Protein AF-A0A536K5Z3-F1 (afdb_monomer)

Solvent-accessible surface area (backbone atoms only — not comparable to full-atom values): 5217 Å² total; per-residue (Å²): 115,68,68,62,52,53,54,52,52,52,56,51,51,52,53,51,54,52,50,51,50,54,54,62,49,47,54,40,50,52,52,37,55,50,42,52,49,47,62,69,69,62,79,56,53,75,69,54,44,52,54,40,51,52,52,34,51,53,29,52,51,50,46,51,49,56,53,46,67,70,70,52,78,82,74,74,86,73,73,79,79,73,81,79,80,78,86,126

Structure (mmCIF, N/CA/C/O backbone):
data_AF-A0A536K5Z3-F1
#
_entry.id   AF-A0A536K5Z3-F1
#
loop_
_atom_site.group_PDB
_atom_site.id
_atom_site.type_symbol
_atom_site.label_atom_id
_atom_site.label_alt_id
_atom_site.label_comp_id
_atom_site.label_asym_id
_atom_site.label_entity_id
_atom_site.label_seq_id
_atom_site.pdbx_PDB_ins_code
_atom_site.Cartn_x
_atom_site.Cartn_y
_atom_site.Cartn_z
_atom_site.occupancy
_atom_site.B_iso_or_equiv
_atom_site.auth_seq_id
_atom_site.auth_comp_id
_atom_site.auth_asym_id
_atom_site.auth_atom_id
_atom_site.pdbx_PDB_model_num
ATOM 1 N N . MET A 1 1 ? 20.923 -4.291 -39.660 1.00 59.25 1 MET A N 1
ATOM 2 C CA . MET A 1 1 ? 21.154 -5.149 -38.472 1.00 59.25 1 MET A CA 1
ATOM 3 C C . MET A 1 1 ? 21.215 -4.306 -37.193 1.00 59.25 1 MET A C 1
ATOM 5 O O . MET A 1 1 ? 20.654 -4.724 -36.193 1.00 59.25 1 MET A O 1
ATOM 9 N N . GLU A 1 2 ? 21.785 -3.096 -37.249 1.00 52.41 2 GLU A N 1
ATOM 10 C CA . GLU A 1 2 ? 21.868 -2.135 -36.128 1.00 52.41 2 GLU A CA 1
ATOM 11 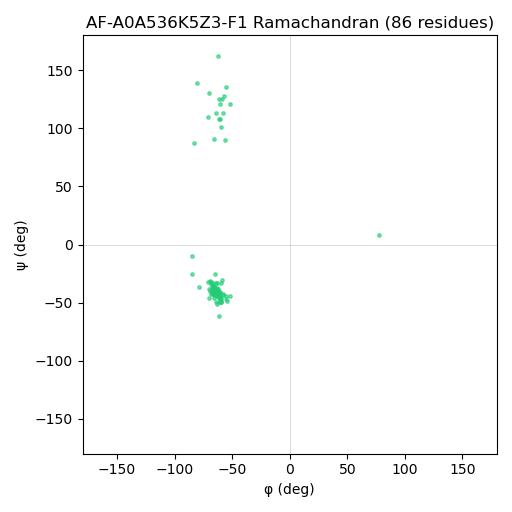C C . GLU A 1 2 ? 20.511 -1.601 -35.625 1.00 52.41 2 GLU A C 1
ATOM 13 O O . GLU A 1 2 ? 20.276 -1.517 -34.425 1.00 52.41 2 GLU A O 1
ATOM 18 N N . GLU A 1 3 ? 19.575 -1.328 -36.535 1.00 44.41 3 GLU A N 1
ATOM 19 C CA . GLU A 1 3 ? 18.245 -0.787 -36.207 1.00 44.41 3 GLU A CA 1
ATOM 20 C C . GLU A 1 3 ? 17.370 -1.797 -35.436 1.00 44.41 3 GLU A C 1
ATOM 22 O O . GLU A 1 3 ? 16.716 -1.458 -34.453 1.00 44.41 3 GLU A O 1
ATOM 27 N N . ALA A 1 4 ? 17.443 -3.083 -35.799 1.00 54.62 4 ALA A N 1
ATOM 28 C CA . ALA A 1 4 ? 16.764 -4.162 -35.079 1.00 54.62 4 ALA A CA 1
ATOM 29 C C . ALA A 1 4 ? 17.362 -4.397 -33.679 1.00 54.62 4 ALA A C 1
ATOM 31 O O . ALA A 1 4 ? 16.630 -4.710 -32.743 1.00 54.62 4 ALA A O 1
ATOM 32 N N . ALA A 1 5 ? 18.677 -4.214 -33.511 1.00 56.25 5 ALA A N 1
ATOM 33 C CA . ALA A 1 5 ? 19.335 -4.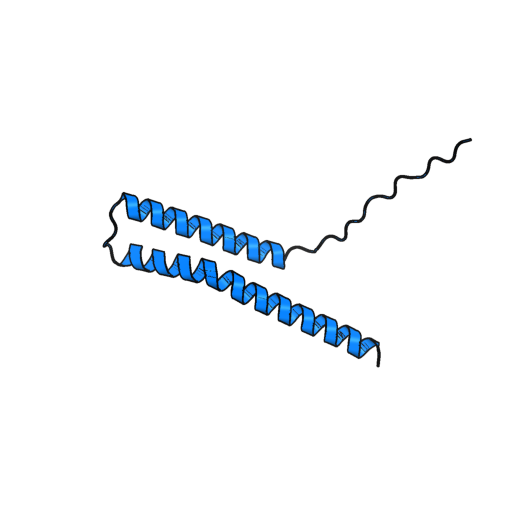339 -32.212 1.00 56.25 5 ALA A CA 1
ATOM 34 C C . ALA A 1 5 ? 18.938 -3.200 -31.255 1.00 56.25 5 ALA A C 1
ATOM 36 O O . ALA A 1 5 ? 18.686 -3.471 -30.080 1.00 56.25 5 ALA A O 1
ATOM 37 N N . MET A 1 6 ? 18.817 -1.963 -31.757 1.00 49.56 6 MET A N 1
ATOM 38 C CA . MET A 1 6 ? 18.374 -0.788 -30.987 1.00 49.56 6 MET A CA 1
ATOM 39 C C . MET A 1 6 ? 16.909 -0.905 -30.531 1.00 49.56 6 MET A C 1
ATOM 41 O O . MET A 1 6 ? 16.591 -0.639 -29.371 1.00 49.56 6 MET A O 1
ATOM 45 N N . VAL A 1 7 ? 16.013 -1.369 -31.409 1.00 60.31 7 VAL A N 1
ATOM 46 C CA . VAL A 1 7 ? 14.591 -1.566 -31.070 1.00 60.31 7 VAL A CA 1
ATOM 47 C C . VAL A 1 7 ? 14.410 -2.688 -30.039 1.00 60.31 7 VAL A C 1
ATOM 49 O O . VAL A 1 7 ? 13.645 -2.539 -29.086 1.00 60.31 7 VAL A O 1
ATOM 52 N N . VAL A 1 8 ? 15.150 -3.795 -30.169 1.00 62.69 8 VAL A N 1
ATOM 53 C CA . VAL A 1 8 ? 15.078 -4.928 -29.227 1.00 62.69 8 VAL A CA 1
ATOM 54 C C . VAL A 1 8 ? 15.669 -4.578 -27.857 1.00 62.69 8 VAL A C 1
ATOM 56 O O . VAL A 1 8 ? 15.113 -4.981 -26.834 1.00 62.69 8 VAL A O 1
ATOM 59 N N . THR A 1 9 ? 16.759 -3.807 -27.803 1.00 64.19 9 THR A N 1
ATOM 60 C CA . THR A 1 9 ? 17.325 -3.333 -26.524 1.00 64.19 9 THR A CA 1
ATOM 61 C C . THR A 1 9 ? 16.400 -2.340 -25.822 1.00 64.19 9 THR A C 1
ATOM 63 O O . THR A 1 9 ? 16.212 -2.462 -24.613 1.00 64.19 9 THR A O 1
ATOM 66 N N . SER A 1 10 ? 15.748 -1.435 -26.562 1.00 67.69 10 SER A N 1
ATOM 67 C CA . SER A 1 10 ? 14.728 -0.533 -26.006 1.00 67.69 10 SER A CA 1
ATOM 68 C C . SER A 1 10 ? 13.531 -1.295 -25.419 1.00 67.69 10 SER A C 1
ATOM 70 O O . SER A 1 10 ? 13.125 -1.029 -24.288 1.00 67.69 10 SER A O 1
ATOM 72 N N . ALA A 1 11 ? 13.004 -2.292 -26.139 1.00 70.25 11 ALA A N 1
ATOM 73 C CA . ALA A 1 11 ? 11.881 -3.103 -25.665 1.00 70.25 11 ALA A CA 1
ATOM 74 C C . ALA A 1 11 ? 12.236 -3.935 -24.420 1.00 70.25 11 ALA A C 1
ATOM 76 O O . ALA A 1 11 ? 11.422 -4.073 -23.505 1.00 70.25 11 ALA A O 1
ATOM 77 N N . ARG A 1 12 ? 13.464 -4.465 -24.357 1.00 71.00 12 ARG A N 1
ATOM 78 C CA . ARG A 1 12 ? 13.949 -5.210 -23.190 1.00 71.00 12 ARG A CA 1
ATOM 79 C C . ARG A 1 12 ? 14.116 -4.312 -21.960 1.00 71.00 12 ARG A C 1
ATOM 81 O O . ARG A 1 12 ? 13.689 -4.711 -20.882 1.00 71.00 12 ARG A O 1
ATOM 88 N N . GLY A 1 13 ? 14.652 -3.102 -22.129 1.00 77.06 13 GLY A N 1
ATOM 89 C CA . GLY A 1 13 ? 14.774 -2.128 -21.039 1.00 77.06 13 GLY A CA 1
ATOM 90 C C . GLY A 1 13 ?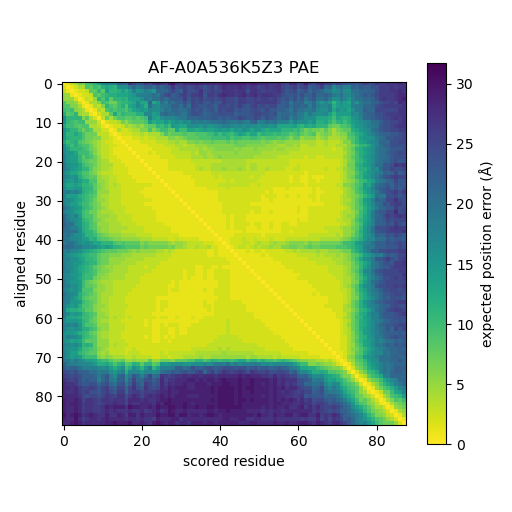 13.417 -1.730 -20.448 1.00 77.06 13 GLY A C 1
ATOM 91 O O . GLY A 1 13 ? 13.256 -1.721 -19.231 1.00 77.06 13 GLY A O 1
ATOM 92 N N . GLN A 1 14 ? 12.407 -1.514 -21.298 1.00 78.81 14 GLN A N 1
ATOM 93 C CA . GLN A 1 14 ? 11.037 -1.224 -20.849 1.00 78.81 14 GLN A CA 1
ATOM 94 C C . GLN A 1 14 ? 10.416 -2.389 -20.059 1.00 78.81 14 GLN A C 1
ATOM 96 O O . GLN A 1 14 ? 9.750 -2.176 -19.047 1.00 78.81 14 GLN A O 1
ATOM 101 N N . ALA A 1 15 ? 10.642 -3.633 -20.494 1.00 83.12 15 ALA A N 1
ATOM 102 C CA . ALA A 1 15 ? 10.144 -4.814 -19.789 1.00 83.12 15 ALA A CA 1
ATOM 103 C C . ALA A 1 15 ? 10.810 -5.008 -18.411 1.00 83.12 15 ALA A C 1
ATOM 105 O O . ALA A 1 15 ? 10.155 -5.430 -17.453 1.00 83.12 15 ALA A O 1
ATOM 106 N N . GLU A 1 16 ? 12.100 -4.686 -18.294 1.00 86.81 16 GLU A N 1
ATOM 107 C CA . GLU A 1 16 ? 12.838 -4.727 -17.028 1.00 86.81 16 GLU A CA 1
ATOM 108 C C . GLU A 1 16 ? 12.350 -3.630 -16.060 1.00 86.81 16 GLU A C 1
ATOM 110 O O . GLU A 1 16 ? 12.089 -3.925 -14.892 1.00 86.81 16 GLU A O 1
ATOM 115 N N . GLU A 1 17 ? 12.107 -2.408 -16.544 1.00 86.19 17 GLU A N 1
ATOM 116 C CA . GLU A 1 17 ? 11.564 -1.293 -15.746 1.00 86.19 17 GLU A CA 1
ATOM 117 C C . GLU A 1 17 ? 10.138 -1.587 -15.237 1.00 86.19 17 GLU A C 1
ATOM 119 O O . GLU A 1 17 ? 9.836 -1.373 -14.061 1.00 86.19 17 GLU A O 1
ATOM 124 N N . LEU A 1 18 ? 9.290 -2.203 -16.072 1.00 88.75 18 LEU A N 1
ATOM 125 C CA . LEU A 1 18 ? 7.971 -2.712 -15.665 1.00 88.75 18 LEU A CA 1
ATOM 126 C C . LEU A 1 18 ? 8.060 -3.802 -14.591 1.00 88.75 18 LEU A C 1
ATOM 128 O O . LEU A 1 18 ? 7.235 -3.852 -13.676 1.00 88.75 18 LEU A O 1
ATOM 132 N N . THR A 1 19 ? 9.045 -4.694 -14.704 1.00 92.62 19 THR A N 1
ATOM 133 C CA . THR A 1 19 ? 9.244 -5.773 -13.730 1.00 92.62 19 THR A CA 1
ATOM 134 C C . THR A 1 19 ? 9.635 -5.200 -12.372 1.00 92.62 19 THR A C 1
ATOM 136 O O . THR A 1 19 ? 9.043 -5.582 -11.359 1.00 92.62 19 THR A O 1
ATOM 139 N N . LEU A 1 20 ? 10.575 -4.250 -12.354 1.00 90.31 20 LEU A N 1
ATOM 140 C CA . LEU A 1 20 ? 11.002 -3.544 -11.144 1.00 90.31 20 LEU A CA 1
ATOM 141 C C . LEU A 1 20 ? 9.837 -2.794 -10.495 1.00 90.31 20 LEU A C 1
ATOM 143 O O . LEU A 1 20 ? 9.553 -3.032 -9.322 1.00 90.31 20 LEU A O 1
ATOM 147 N N . LEU A 1 21 ? 9.078 -2.014 -11.273 1.00 93.56 21 LEU A N 1
ATOM 148 C CA . LEU A 1 21 ? 7.875 -1.347 -10.772 1.00 93.56 21 LEU A CA 1
ATOM 149 C C . LEU A 1 21 ? 6.898 -2.354 -10.150 1.00 93.56 21 LEU A C 1
ATOM 151 O O . LEU A 1 21 ? 6.378 -2.136 -9.060 1.00 93.56 21 LEU A O 1
ATOM 155 N N . GLY A 1 22 ? 6.665 -3.493 -10.806 1.00 94.25 22 GLY A N 1
ATOM 156 C CA . GLY A 1 22 ? 5.808 -4.549 -10.271 1.00 94.25 22 GLY A CA 1
ATOM 157 C C . GLY A 1 22 ? 6.291 -5.117 -8.930 1.00 94.25 22 GLY A C 1
ATOM 158 O O . GLY A 1 22 ? 5.468 -5.506 -8.099 1.00 94.25 22 GLY A O 1
ATOM 159 N N . HIS A 1 23 ? 7.601 -5.185 -8.685 1.00 95.12 23 HIS A N 1
ATOM 160 C CA . HIS A 1 23 ? 8.143 -5.549 -7.373 1.00 95.12 23 HIS A CA 1
ATOM 161 C C . HIS A 1 23 ? 7.910 -4.448 -6.339 1.00 95.12 23 HIS A C 1
ATOM 163 O O . HIS A 1 23 ? 7.404 -4.744 -5.253 1.00 95.12 23 HIS A O 1
ATOM 169 N N . ASP A 1 24 ? 8.179 -3.198 -6.702 1.00 95.94 24 ASP A N 1
ATOM 170 C CA . ASP A 1 24 ? 8.053 -2.059 -5.797 1.00 95.94 24 ASP A CA 1
ATOM 171 C C . ASP A 1 24 ? 6.600 -1.807 -5.389 1.00 95.94 24 ASP A C 1
ATOM 173 O O . ASP A 1 24 ? 6.341 -1.537 -4.221 1.00 95.94 24 ASP A O 1
ATOM 177 N N . LEU A 1 25 ? 5.632 -2.000 -6.294 1.00 97.75 25 LEU A N 1
ATOM 178 C CA . LEU A 1 25 ? 4.200 -1.878 -5.992 1.00 97.75 25 LEU A CA 1
ATOM 179 C C . LEU A 1 25 ? 3.683 -2.996 -5.065 1.00 97.75 25 LEU A C 1
ATOM 181 O O . LEU A 1 25 ? 2.766 -2.769 -4.270 1.00 97.75 25 LEU A O 1
ATOM 185 N N . ARG A 1 26 ? 4.247 -4.213 -5.130 1.00 97.25 26 ARG A N 1
ATOM 186 C CA . ARG A 1 26 ? 3.799 -5.338 -4.279 1.00 97.25 26 ARG A CA 1
ATOM 187 C C . ARG A 1 26 ? 4.041 -5.075 -2.797 1.00 97.25 26 ARG A C 1
ATOM 189 O O . ARG A 1 26 ? 3.244 -5.527 -1.974 1.00 97.25 26 ARG A O 1
ATOM 196 N N . THR A 1 27 ? 5.104 -4.358 -2.451 1.00 97.00 27 THR A N 1
ATOM 197 C CA . THR A 1 27 ? 5.465 -4.061 -1.059 1.00 97.00 27 THR A CA 1
ATOM 198 C C . THR A 1 27 ? 4.385 -3.245 -0.331 1.00 97.00 27 THR A C 1
ATOM 200 O O . THR A 1 27 ? 3.800 -3.765 0.625 1.00 97.00 27 THR A O 1
ATOM 203 N N . PRO A 1 28 ? 4.034 -2.017 -0.763 1.00 97.50 28 PRO A N 1
ATOM 204 C CA . PRO A 1 28 ? 2.980 -1.240 -0.124 1.00 97.50 28 PRO A CA 1
ATOM 205 C C . PRO A 1 28 ? 1.612 -1.921 -0.237 1.00 97.50 28 PRO A C 1
ATOM 207 O O . PRO A 1 28 ? 0.847 -1.872 0.724 1.00 97.50 28 PRO A O 1
ATOM 210 N N . LEU A 1 29 ? 1.322 -2.643 -1.329 1.00 98.56 29 LEU A N 1
ATOM 211 C CA . LEU A 1 29 ? 0.078 -3.413 -1.456 1.00 98.56 29 LEU A CA 1
ATOM 212 C C . LEU A 1 29 ? -0.037 -4.527 -0.402 1.00 98.56 29 LEU A C 1
ATOM 214 O O . LEU A 1 29 ? -1.106 -4.725 0.175 1.00 98.56 29 LEU A O 1
ATOM 218 N N . THR A 1 30 ? 1.061 -5.233 -0.120 1.00 98.31 30 THR A N 1
ATOM 219 C CA . THR A 1 30 ? 1.104 -6.276 0.918 1.00 98.31 30 THR A CA 1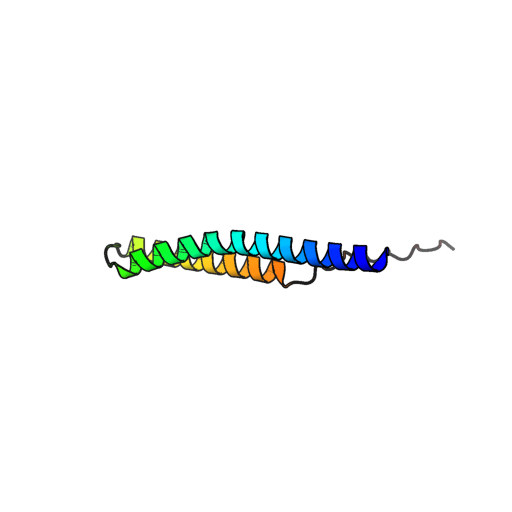
ATOM 220 C C . THR A 1 30 ? 0.804 -5.683 2.292 1.00 98.31 30 THR A C 1
ATOM 222 O O . THR A 1 30 ? 0.010 -6.248 3.045 1.00 98.31 30 THR A O 1
ATOM 225 N N . ILE A 1 31 ? 1.378 -4.513 2.594 1.00 98.25 31 ILE A N 1
ATOM 226 C CA . ILE A 1 31 ? 1.129 -3.799 3.852 1.00 98.25 31 ILE A CA 1
ATOM 227 C C . ILE A 1 31 ? -0.337 -3.360 3.947 1.00 98.25 31 ILE A C 1
ATOM 229 O O . ILE A 1 31 ? -0.989 -3.654 4.949 1.00 98.25 31 ILE A O 1
ATOM 233 N N . ILE A 1 32 ? -0.878 -2.726 2.899 1.00 98.75 32 ILE A N 1
ATOM 234 C CA . ILE A 1 32 ? -2.287 -2.301 2.848 1.00 98.75 32 ILE A CA 1
ATOM 235 C C . ILE A 1 32 ? -3.213 -3.487 3.113 1.00 98.75 32 ILE A C 1
ATOM 237 O O . ILE A 1 32 ? -4.102 -3.404 3.959 1.00 98.75 32 ILE A O 1
ATOM 241 N N . ASN A 1 33 ? -2.986 -4.609 2.428 1.00 98.50 33 ASN A N 1
ATOM 242 C CA . ASN A 1 33 ? -3.817 -5.796 2.577 1.00 98.50 33 ASN A CA 1
ATOM 243 C C . ASN A 1 33 ? -3.714 -6.415 3.983 1.00 98.50 33 ASN A C 1
ATOM 245 O O . ASN A 1 33 ? -4.711 -6.908 4.509 1.00 98.50 33 ASN A O 1
ATOM 249 N N . GLY A 1 34 ? -2.534 -6.390 4.608 1.00 98.19 34 GLY A N 1
ATOM 250 C CA . GLY A 1 34 ? -2.349 -6.853 5.986 1.00 98.19 34 GLY A CA 1
ATOM 251 C C . GLY A 1 34 ? -3.147 -6.019 6.991 1.00 98.19 34 GLY A C 1
ATOM 252 O O . GLY A 1 34 ? -3.936 -6.566 7.761 1.00 98.19 34 GLY A O 1
ATOM 253 N N . TYR A 1 35 ? -3.021 -4.691 6.936 1.00 98.19 35 TYR A N 1
ATOM 254 C CA . TYR A 1 35 ? -3.770 -3.801 7.830 1.00 98.19 35 TYR A CA 1
ATOM 255 C C . TYR A 1 35 ? -5.276 -3.814 7.553 1.00 98.19 35 TYR A C 1
ATOM 257 O O . TYR A 1 35 ? -6.065 -3.792 8.496 1.00 98.19 35 TYR A O 1
ATOM 265 N N . ALA A 1 36 ? -5.700 -3.939 6.293 1.00 98.31 36 ALA A N 1
ATOM 266 C CA . ALA A 1 36 ? -7.113 -4.097 5.954 1.00 98.31 36 ALA A CA 1
ATOM 267 C C . ALA A 1 36 ? -7.713 -5.384 6.552 1.00 98.31 36 ALA A C 1
ATOM 269 O O . ALA A 1 36 ? -8.849 -5.371 7.030 1.00 98.31 36 ALA A O 1
ATOM 270 N N . GLN A 1 37 ? -6.953 -6.485 6.581 1.00 98.31 37 GLN A N 1
ATOM 271 C CA . GLN A 1 37 ? -7.374 -7.724 7.243 1.00 98.31 37 GLN A CA 1
ATOM 272 C C . GLN A 1 37 ? -7.484 -7.562 8.765 1.00 98.31 37 GLN A C 1
ATOM 274 O O . GLN A 1 37 ? -8.473 -8.018 9.338 1.00 98.31 37 GLN A O 1
ATOM 279 N N . LEU A 1 38 ? -6.535 -6.873 9.408 1.00 97.38 38 LEU A N 1
ATOM 280 C CA . LEU A 1 38 ? -6.593 -6.578 10.848 1.00 97.38 38 LEU A CA 1
ATOM 281 C C . LEU A 1 38 ? -7.775 -5.665 11.208 1.00 97.38 38 LEU A C 1
ATOM 283 O O . LEU A 1 38 ? -8.486 -5.900 12.181 1.00 97.38 38 LEU A O 1
ATOM 287 N N . LEU A 1 39 ? -8.046 -4.644 10.391 1.00 98.00 39 LEU A N 1
ATOM 288 C CA . LEU A 1 39 ? -9.227 -3.794 10.561 1.00 98.00 39 LEU A CA 1
ATOM 289 C C . LEU A 1 39 ? -10.522 -4.609 10.445 1.00 98.00 39 LEU A C 1
ATOM 291 O O . LEU A 1 39 ? -11.450 -4.413 11.236 1.00 98.00 39 LEU A O 1
ATOM 295 N N . LYS A 1 40 ? -10.566 -5.542 9.485 1.00 97.69 40 LYS A N 1
ATOM 296 C CA . LYS A 1 40 ? -11.707 -6.434 9.252 1.00 97.69 40 LYS A CA 1
ATOM 297 C C . LYS A 1 40 ? -11.908 -7.456 10.375 1.00 97.69 40 LYS A C 1
ATOM 299 O O . LYS A 1 40 ? -13.059 -7.804 10.629 1.00 97.69 40 LYS A O 1
ATOM 304 N N . SER A 1 41 ? -10.848 -7.933 11.039 1.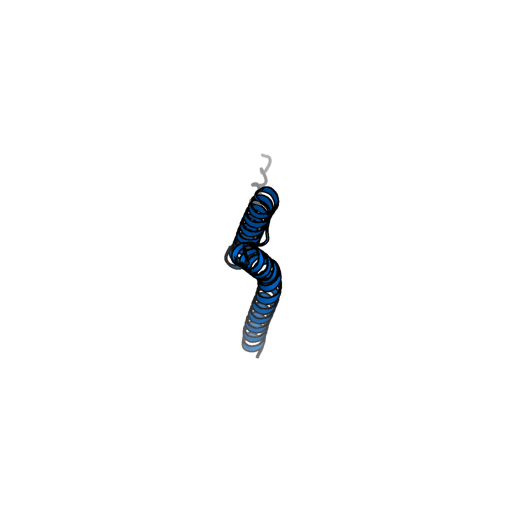00 96.94 41 SER A N 1
ATOM 305 C CA . SER A 1 41 ? -10.985 -8.893 12.151 1.00 96.94 41 SER A CA 1
ATOM 306 C C . SER A 1 41 ? -11.719 -8.288 13.347 1.00 96.94 41 SER A C 1
ATOM 308 O O . SER A 1 41 ? -12.370 -9.001 14.104 1.00 96.94 41 SER A O 1
ATOM 310 N N . GLY A 1 42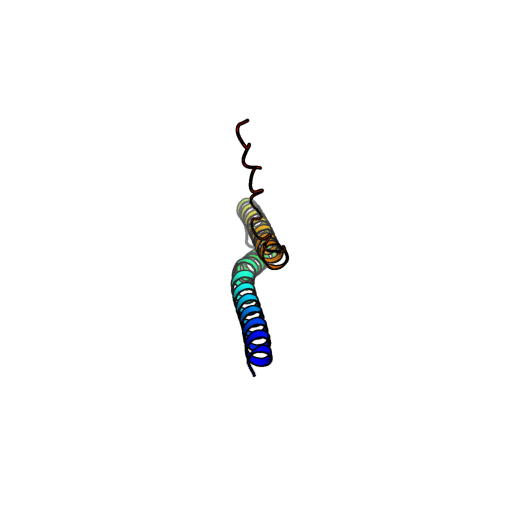 ? -11.667 -6.960 13.491 1.00 94.19 42 GLY A N 1
ATOM 311 C CA . GLY A 1 42 ? -12.326 -6.255 14.583 1.00 94.19 42 GLY A CA 1
ATOM 312 C C . GLY A 1 42 ? -11.577 -6.347 15.914 1.00 94.19 42 GLY A C 1
ATOM 313 O O . GLY A 1 42 ? -12.099 -5.865 16.914 1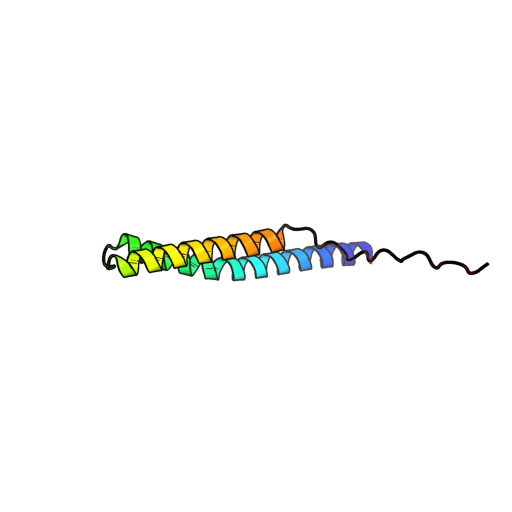.00 94.19 42 GLY A O 1
ATOM 314 N N . GLU A 1 43 ? -10.363 -6.894 15.922 1.00 93.69 43 GLU A N 1
ATOM 315 C CA . GLU A 1 43 ? -9.563 -7.144 17.131 1.00 93.69 43 GLU A CA 1
ATOM 316 C C . GLU A 1 43 ? -8.747 -5.922 17.588 1.00 93.69 43 GLU A C 1
ATOM 318 O O . GLU A 1 43 ? -8.185 -5.925 18.679 1.00 93.69 43 GLU A O 1
ATOM 323 N N . LEU A 1 44 ? -8.689 -4.868 16.768 1.00 96.69 44 LEU A N 1
ATOM 324 C CA . LEU A 1 44 ? -7.920 -3.657 17.054 1.00 96.69 44 LEU A CA 1
ATOM 325 C C . LEU A 1 44 ? -8.657 -2.704 18.009 1.00 96.69 44 LEU A C 1
ATOM 327 O O . LEU A 1 44 ? -9.863 -2.449 17.846 1.00 96.69 44 LEU A O 1
ATOM 331 N N . SER A 1 45 ? -7.905 -2.114 18.945 1.00 97.94 45 SER A N 1
ATOM 332 C CA . SER A 1 45 ? -8.354 -0.969 19.748 1.00 97.94 45 SER A CA 1
ATOM 333 C C . SER A 1 45 ? -8.639 0.254 18.860 1.00 97.94 45 SER A C 1
ATOM 335 O O . SER A 1 45 ? -8.178 0.298 17.715 1.00 97.94 45 SER A O 1
ATOM 337 N N . PRO A 1 46 ? -9.385 1.263 19.344 1.00 97.69 46 PRO A N 1
ATOM 338 C CA . PRO A 1 46 ? -9.611 2.500 18.594 1.00 97.69 46 PRO A CA 1
ATOM 339 C C . PRO A 1 46 ? -8.312 3.155 18.098 1.00 97.69 46 PRO A C 1
ATOM 341 O O . PRO A 1 46 ? -8.212 3.494 16.922 1.00 97.69 46 PRO A O 1
ATOM 344 N N . GLU A 1 47 ? -7.291 3.229 18.951 1.00 97.94 47 GLU A N 1
ATOM 345 C CA . GLU A 1 47 ? -5.986 3.823 18.635 1.00 97.94 47 GLU A CA 1
ATOM 346 C C . GLU A 1 47 ? -5.245 3.002 17.570 1.00 97.94 47 GLU A C 1
ATOM 348 O O . GLU A 1 47 ? -4.677 3.547 16.626 1.00 97.94 47 GLU A O 1
ATOM 353 N N . GLN A 1 48 ? -5.292 1.671 17.673 1.00 97.94 48 GLN A N 1
ATOM 354 C CA . GLN A 1 48 ? -4.688 0.784 16.677 1.00 97.94 48 GLN A CA 1
ATOM 355 C C . GLN A 1 48 ? -5.395 0.869 15.319 1.00 97.94 48 GLN A C 1
ATOM 357 O O . GLN A 1 48 ? -4.749 0.719 14.282 1.00 97.94 48 GLN A O 1
ATOM 362 N N . ARG A 1 49 ? -6.715 1.102 15.298 1.00 98.12 49 ARG A N 1
ATOM 363 C CA . ARG A 1 49 ? -7.460 1.316 14.047 1.00 98.12 49 ARG A CA 1
ATOM 364 C C . ARG A 1 49 ? -7.047 2.611 13.373 1.00 98.12 49 ARG A C 1
ATOM 366 O O . ARG A 1 49 ? -6.874 2.610 12.159 1.00 98.12 49 ARG A O 1
ATOM 373 N N . GLU A 1 50 ? -6.885 3.683 14.140 1.00 98.19 50 GLU A N 1
ATOM 374 C CA . GLU A 1 50 ? -6.419 4.968 13.619 1.00 98.19 50 GLU A CA 1
ATOM 375 C C . GLU A 1 50 ? -5.027 4.824 12.994 1.00 98.19 50 GLU A C 1
ATOM 377 O O . GLU A 1 50 ? -4.856 5.117 11.811 1.00 98.19 50 GLU A O 1
ATOM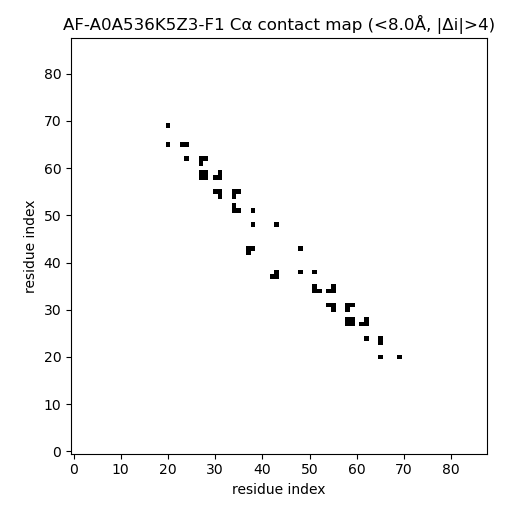 382 N N . GLN A 1 51 ? -4.086 4.209 13.717 1.00 98.06 51 GLN A N 1
ATOM 383 C CA . GLN A 1 51 ? -2.745 3.909 13.202 1.00 98.06 51 GLN A CA 1
ATOM 384 C C . GLN A 1 51 ? -2.774 3.027 11.944 1.00 98.06 51 GLN A C 1
ATOM 386 O O . GLN A 1 51 ? -2.046 3.282 10.984 1.00 98.06 51 GLN A O 1
ATOM 391 N N . ALA A 1 52 ? -3.620 1.992 11.915 1.00 98.12 52 ALA A N 1
ATOM 392 C CA . ALA A 1 52 ? -3.779 1.130 10.745 1.00 98.12 52 ALA A CA 1
ATOM 393 C C . ALA A 1 52 ? -4.311 1.906 9.527 1.00 98.12 52 ALA A C 1
ATOM 395 O O . ALA A 1 52 ? -3.826 1.708 8.411 1.00 98.12 52 ALA A O 1
ATOM 396 N N . CYS A 1 53 ? -5.280 2.803 9.729 1.00 98.44 53 CYS A N 1
ATOM 397 C CA . CYS A 1 53 ? -5.809 3.674 8.681 1.00 98.44 53 CYS A CA 1
ATOM 398 C C . CYS A 1 53 ? -4.746 4.649 8.152 1.00 98.44 53 CYS A C 1
ATOM 400 O O . CYS A 1 53 ? -4.618 4.797 6.934 1.00 98.44 53 CYS A O 1
ATOM 402 N N . GLU A 1 54 ? -3.956 5.269 9.031 1.00 98.50 54 GLU A N 1
ATOM 403 C CA . GLU A 1 54 ? -2.847 6.151 8.644 1.00 98.50 54 GLU A CA 1
ATOM 404 C C . GLU A 1 54 ? -1.799 5.412 7.806 1.00 98.50 54 GLU A C 1
ATOM 406 O O . GLU A 1 54 ? -1.410 5.884 6.735 1.00 98.50 54 GLU A O 1
ATOM 411 N N . LEU A 1 55 ? -1.400 4.212 8.238 1.00 98.31 55 LEU A N 1
ATOM 412 C CA . LEU A 1 55 ? -0.457 3.370 7.501 1.00 98.31 55 LEU A CA 1
ATOM 413 C C . LEU A 1 55 ? -0.992 2.974 6.123 1.00 98.31 55 LEU A C 1
ATOM 415 O O . LEU A 1 55 ? -0.253 3.038 5.140 1.00 98.31 55 LEU A O 1
ATOM 419 N N . ILE A 1 56 ? -2.270 2.601 6.020 1.00 98.75 56 ILE A N 1
ATOM 420 C CA . ILE A 1 56 ? -2.905 2.315 4.726 1.00 98.75 56 ILE A CA 1
ATOM 421 C C . ILE A 1 56 ? -2.843 3.547 3.818 1.00 98.75 56 ILE A C 1
ATOM 423 O O . ILE A 1 56 ? -2.432 3.429 2.662 1.00 98.75 56 ILE A O 1
ATOM 427 N N . LEU A 1 57 ? -3.206 4.729 4.326 1.00 98.75 57 LEU A N 1
ATOM 428 C CA . LEU A 1 57 ? -3.173 5.970 3.548 1.00 98.75 57 LEU A CA 1
ATOM 429 C C . LEU A 1 57 ? -1.759 6.307 3.071 1.00 98.75 57 LEU A C 1
ATOM 431 O O . LEU A 1 57 ? -1.573 6.597 1.886 1.00 98.75 57 LEU A O 1
ATOM 435 N N . GLN A 1 58 ? -0.763 6.200 3.949 1.00 98.62 58 GLN A N 1
ATOM 436 C CA . GLN A 1 58 ? 0.639 6.417 3.597 1.00 98.62 58 GLN A CA 1
ATOM 437 C C . GLN A 1 58 ? 1.085 5.472 2.470 1.00 98.62 58 GLN A C 1
ATOM 439 O O . GLN A 1 58 ? 1.727 5.896 1.509 1.00 98.62 58 GLN A O 1
ATOM 444 N N . LYS A 1 59 ? 0.713 4.190 2.540 1.00 98.44 59 LYS A N 1
ATOM 445 C CA . LYS A 1 59 ? 1.083 3.203 1.514 1.00 98.44 59 LYS A CA 1
ATOM 446 C C . LYS A 1 59 ? 0.346 3.421 0.192 1.00 98.44 59 LYS A C 1
ATOM 448 O O . LYS A 1 59 ? 0.928 3.207 -0.869 1.00 98.44 59 LYS A O 1
ATOM 453 N N . CYS A 1 60 ? -0.890 3.916 0.225 1.00 98.62 60 CYS A N 1
ATOM 454 C CA . CYS A 1 60 ? -1.602 4.358 -0.976 1.00 98.62 60 CYS A CA 1
ATOM 455 C C . CYS A 1 60 ? -0.924 5.570 -1.636 1.00 98.62 60 CYS A C 1
ATOM 457 O O . CYS A 1 60 ? -0.879 5.660 -2.864 1.00 98.62 60 CYS A O 1
ATOM 459 N N . GLN A 1 61 ? -0.390 6.507 -0.849 1.00 98.31 61 GLN A N 1
ATOM 460 C CA . GLN A 1 61 ? 0.375 7.643 -1.375 1.00 98.31 61 GLN A CA 1
ATOM 461 C C . GLN A 1 61 ? 1.689 7.180 -2.018 1.00 98.31 61 GLN A C 1
ATOM 463 O O . GLN A 1 61 ? 2.010 7.616 -3.121 1.00 98.31 61 GLN A O 1
ATOM 468 N N . GLU A 1 62 ? 2.397 6.246 -1.380 1.00 97.88 62 GLU A N 1
ATOM 469 C CA . GLU A 1 62 ? 3.618 5.629 -1.915 1.00 97.88 62 GLU A CA 1
ATOM 470 C C . GLU A 1 62 ? 3.362 4.904 -3.248 1.00 97.88 62 GLU A C 1
ATOM 472 O O . GLU A 1 62 ? 4.071 5.142 -4.224 1.00 97.88 62 GLU A O 1
ATOM 477 N N . LEU A 1 63 ? 2.287 4.108 -3.339 1.00 97.88 63 LEU A N 1
ATOM 478 C CA . LEU A 1 63 ? 1.847 3.487 -4.597 1.00 97.88 63 LEU A CA 1
ATOM 479 C C . LEU A 1 63 ? 1.616 4.521 -5.703 1.00 97.88 63 LEU A C 1
ATOM 481 O O . LEU A 1 63 ? 2.077 4.343 -6.829 1.00 97.88 63 LEU A O 1
ATO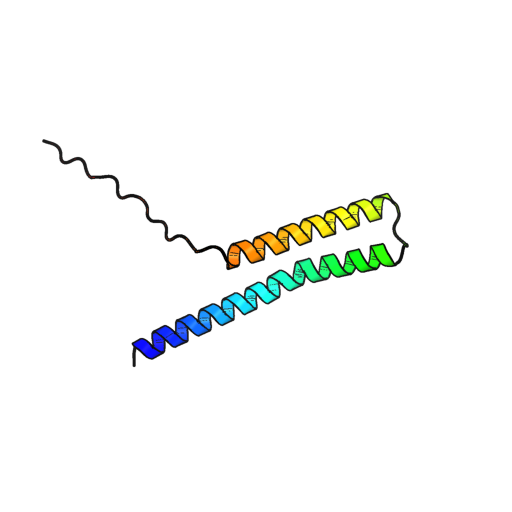M 485 N N . ASN A 1 64 ? 0.911 5.610 -5.389 1.00 96.75 64 ASN A N 1
ATOM 486 C CA . ASN A 1 64 ? 0.659 6.674 -6.358 1.00 96.75 64 ASN A CA 1
ATOM 487 C C . ASN A 1 64 ? 1.954 7.356 -6.812 1.00 96.75 64 ASN A C 1
ATOM 489 O O . ASN A 1 64 ? 2.067 7.693 -7.987 1.00 96.75 64 ASN A O 1
ATOM 493 N N . ALA A 1 65 ? 2.923 7.551 -5.915 1.00 95.81 65 ALA A N 1
ATOM 494 C CA . ALA A 1 65 ? 4.219 8.125 -6.264 1.00 95.81 65 ALA A CA 1
ATOM 495 C C . ALA A 1 65 ? 5.005 7.215 -7.221 1.00 95.81 65 ALA A C 1
ATOM 497 O O . ALA A 1 65 ? 5.521 7.704 -8.221 1.00 95.81 65 ALA A O 1
ATOM 498 N N . LEU A 1 66 ? 5.022 5.899 -6.975 1.00 95.06 66 LEU A N 1
ATOM 499 C CA . LEU A 1 66 ? 5.659 4.919 -7.865 1.00 95.06 66 LEU A CA 1
ATOM 500 C C . LEU A 1 66 ? 5.016 4.910 -9.259 1.00 95.06 66 LEU A C 1
ATOM 502 O O . LEU A 1 66 ? 5.714 4.932 -10.270 1.00 95.06 66 LEU A O 1
ATOM 506 N N . ILE A 1 67 ? 3.681 4.931 -9.321 1.00 93.56 67 ILE A N 1
ATOM 507 C CA . ILE A 1 67 ? 2.943 4.985 -10.592 1.00 93.56 67 ILE A CA 1
ATOM 508 C C . ILE A 1 67 ? 3.234 6.295 -11.335 1.00 93.56 67 ILE A C 1
ATOM 510 O O . ILE A 1 67 ? 3.473 6.269 -12.540 1.00 93.56 67 ILE A O 1
ATOM 514 N N . ARG A 1 68 ? 3.241 7.437 -10.637 1.00 92.69 68 ARG A N 1
ATOM 515 C CA . ARG A 1 68 ? 3.574 8.739 -11.240 1.00 92.69 68 ARG A CA 1
ATOM 516 C C . ARG A 1 68 ? 4.993 8.757 -11.791 1.00 92.69 68 ARG A C 1
ATOM 518 O O . ARG A 1 68 ? 5.163 9.087 -12.955 1.00 92.69 68 ARG A O 1
ATOM 525 N N . ALA A 1 69 ? 5.972 8.324 -10.999 1.00 90.31 69 ALA A N 1
ATOM 526 C CA . ALA A 1 69 ? 7.372 8.273 -11.411 1.00 90.31 69 ALA A CA 1
ATOM 527 C C . ALA A 1 69 ? 7.596 7.399 -12.656 1.00 90.31 69 ALA A C 1
ATOM 529 O O . ALA A 1 69 ? 8.495 7.673 -13.443 1.00 90.31 69 ALA A O 1
ATOM 530 N N . PHE A 1 70 ? 6.775 6.363 -12.846 1.00 89.69 70 PHE A N 1
ATOM 531 C CA . PHE A 1 70 ? 6.822 5.522 -14.038 1.00 89.69 70 PHE A CA 1
ATOM 532 C C . PHE A 1 70 ? 6.146 6.152 -15.268 1.00 89.69 70 PHE A C 1
ATOM 534 O O . PHE A 1 70 ? 6.602 5.950 -16.390 1.00 89.69 70 PHE A O 1
ATOM 541 N N . LEU A 1 71 ? 5.038 6.879 -15.081 1.00 87.75 71 LEU A N 1
ATOM 542 C CA . LEU A 1 71 ? 4.262 7.467 -16.180 1.00 87.75 71 LEU A CA 1
ATOM 543 C C . LEU A 1 71 ? 4.790 8.831 -16.640 1.00 87.75 71 LEU A C 1
ATOM 545 O O . LEU A 1 71 ? 4.519 9.237 -17.772 1.00 87.75 71 LEU A O 1
ATOM 549 N N . GLU A 1 72 ? 5.473 9.565 -15.764 1.00 85.94 72 GLU A N 1
ATOM 550 C CA . GLU A 1 72 ? 5.975 10.898 -16.076 1.00 85.94 72 GLU A CA 1
ATOM 551 C C . GLU A 1 72 ? 7.127 10.821 -17.093 1.00 85.94 72 GLU A C 1
ATOM 553 O O . GLU A 1 72 ? 8.070 10.042 -16.917 1.00 85.94 72 GLU A O 1
ATOM 558 N N . PRO A 1 73 ? 7.081 11.624 -18.175 1.00 69.12 73 PRO A N 1
ATOM 559 C CA . PRO A 1 73 ? 8.193 11.726 -19.102 1.00 69.12 73 PRO A CA 1
ATOM 560 C C . PRO A 1 73 ? 9.438 12.162 -18.337 1.00 69.12 73 PRO A C 1
ATOM 562 O O . PRO A 1 73 ? 9.420 13.182 -17.650 1.00 69.12 73 PRO A O 1
ATOM 565 N N . ARG A 1 74 ? 10.537 11.419 -18.483 1.00 63.44 74 ARG A N 1
ATOM 566 C CA . ARG A 1 74 ? 11.847 11.881 -18.025 1.00 63.44 74 ARG A CA 1
ATOM 567 C C . ARG A 1 74 ? 12.220 13.091 -18.875 1.00 63.44 74 ARG A C 1
ATOM 569 O O . ARG A 1 74 ? 12.751 12.931 -19.972 1.00 63.44 74 ARG A O 1
ATOM 576 N N . GLU A 1 75 ? 11.865 14.287 -18.420 1.00 59.78 75 GLU A N 1
ATOM 577 C CA . GLU A 1 75 ? 12.237 15.518 -19.100 1.00 59.78 75 GLU A CA 1
ATOM 578 C C . GLU A 1 75 ? 13.767 15.551 -19.177 1.00 59.78 75 GLU A C 1
ATOM 580 O O . GLU A 1 75 ? 14.473 15.552 -18.167 1.00 59.78 75 GLU A O 1
ATOM 585 N N . SER A 1 76 ? 14.289 15.449 -20.399 1.00 54.84 76 SER A N 1
ATOM 586 C CA . SER A 1 76 ? 15.706 15.651 -20.654 1.00 54.84 76 SER A CA 1
ATOM 587 C C . SER A 1 76 ? 16.013 17.078 -20.225 1.00 54.84 76 SER A C 1
ATOM 589 O O . SER A 1 76 ? 15.380 18.008 -20.718 1.00 54.84 76 SER A O 1
ATOM 591 N N . ALA A 1 77 ? 16.936 17.231 -19.275 1.00 54.00 77 ALA A N 1
ATOM 592 C CA . ALA A 1 77 ? 17.426 18.517 -18.812 1.00 54.00 77 ALA A CA 1
ATOM 593 C C . ALA A 1 77 ? 17.978 19.321 -19.999 1.00 54.00 77 ALA A C 1
ATOM 595 O O . ALA A 1 77 ? 19.150 19.217 -20.355 1.00 54.00 77 ALA A O 1
ATOM 596 N N . LEU A 1 78 ? 17.120 20.112 -20.636 1.00 54.50 78 LEU A N 1
ATOM 597 C CA . LEU A 1 78 ? 17.542 21.182 -21.517 1.00 54.50 78 LEU A CA 1
ATOM 598 C C . LEU A 1 78 ? 17.841 22.369 -20.613 1.00 54.50 78 LEU A C 1
ATOM 600 O O . LEU A 1 78 ? 16.975 23.198 -20.338 1.00 54.50 78 LEU A O 1
ATOM 604 N N . GLU A 1 79 ? 19.076 22.431 -20.120 1.00 55.91 79 GLU A N 1
ATOM 605 C CA . GLU A 1 79 ? 19.593 23.702 -19.635 1.00 55.91 79 GLU A CA 1
ATOM 606 C C . GLU A 1 79 ? 19.551 24.698 -20.806 1.00 55.91 79 GLU A C 1
ATOM 608 O O . GLU A 1 79 ? 20.092 24.406 -21.881 1.00 55.91 79 GLU A O 1
ATOM 613 N N . PRO A 1 80 ? 18.905 25.867 -20.655 1.00 52.88 80 PRO A N 1
ATOM 614 C CA . PRO A 1 80 ? 19.020 26.909 -21.654 1.00 52.88 80 PRO A CA 1
ATOM 615 C C . PRO A 1 80 ? 20.479 27.365 -21.677 1.00 52.88 80 PRO A C 1
ATOM 617 O O . PRO A 1 80 ? 20.974 27.954 -20.717 1.00 52.88 80 PRO A O 1
ATOM 620 N N . ILE A 1 81 ? 21.170 27.088 -22.785 1.00 62.00 81 ILE A N 1
ATOM 621 C CA . ILE A 1 81 ? 22.475 27.676 -23.087 1.00 62.00 81 ILE A CA 1
ATOM 622 C C . ILE A 1 81 ? 22.245 29.189 -23.134 1.00 62.00 81 ILE A C 1
ATOM 624 O O . ILE A 1 81 ? 21.660 29.704 -24.089 1.00 62.00 81 ILE A O 1
ATOM 628 N N . ALA A 1 82 ? 22.615 29.892 -22.064 1.00 60.56 82 ALA A N 1
ATOM 629 C CA . ALA A 1 82 ? 22.530 31.343 -22.024 1.00 60.56 82 ALA A CA 1
ATOM 630 C C . ALA A 1 82 ? 23.314 31.912 -23.222 1.00 60.56 82 ALA A C 1
ATOM 632 O O . ALA A 1 82 ? 24.408 31.416 -23.518 1.00 60.56 82 ALA A O 1
ATOM 633 N N . PRO A 1 83 ? 22.776 32.907 -23.947 1.00 62.00 83 PRO A N 1
ATOM 634 C CA . PRO A 1 83 ? 23.472 33.467 -25.093 1.00 62.00 83 PRO A CA 1
ATOM 635 C C . PRO A 1 83 ? 24.798 34.072 -24.624 1.00 62.00 83 PRO A C 1
ATOM 637 O O . PRO A 1 83 ? 24.831 34.898 -23.715 1.00 62.00 83 PRO A O 1
ATOM 640 N N . VAL A 1 84 ? 25.897 33.635 -25.243 1.00 62.09 84 VAL A N 1
ATOM 641 C CA . VAL A 1 84 ? 27.209 34.267 -25.096 1.00 62.09 84 VAL A CA 1
ATOM 642 C C . VAL A 1 84 ? 27.065 35.701 -25.591 1.00 62.09 84 VAL A C 1
ATOM 644 O O . VAL A 1 84 ? 26.920 35.924 -26.794 1.00 62.09 84 VAL A O 1
ATOM 647 N N . GLU A 1 85 ? 27.077 36.668 -24.675 1.00 56.22 85 GLU A N 1
ATOM 648 C CA . GLU A 1 85 ? 27.187 38.073 -25.047 1.00 56.22 85 GLU A CA 1
ATOM 649 C C . GLU A 1 85 ? 28.528 38.264 -25.762 1.00 56.22 85 GLU A C 1
ATOM 651 O O . GLU A 1 85 ? 29.600 38.157 -25.165 1.00 56.22 85 GLU A O 1
ATOM 656 N N . GLN A 1 86 ? 28.470 38.477 -27.078 1.00 51.97 86 GLN A N 1
ATOM 657 C CA . GLN A 1 86 ? 29.621 38.937 -27.838 1.00 51.97 86 GLN A CA 1
ATOM 658 C C . GLN A 1 86 ? 29.869 40.388 -27.451 1.00 51.97 86 GLN A C 1
ATOM 660 O O . GLN A 1 86 ? 29.094 41.279 -27.790 1.00 51.97 86 GLN A O 1
ATOM 665 N N . THR A 1 87 ? 30.960 40.594 -26.723 1.00 48.28 87 THR A N 1
ATOM 666 C CA . THR A 1 87 ? 31.557 41.896 -26.463 1.00 48.28 87 THR A CA 1
ATOM 667 C C . THR A 1 87 ? 31.778 42.631 -27.787 1.00 48.28 87 THR A C 1
ATOM 669 O O . THR A 1 87 ? 32.516 42.145 -28.647 1.00 48.28 87 THR A O 1
ATOM 672 N N . ALA A 1 88 ? 31.163 43.803 -27.927 1.00 50.62 88 ALA A N 1
ATOM 673 C CA . ALA A 1 88 ? 31.528 44.830 -28.897 1.00 50.62 88 ALA A CA 1
ATOM 674 C C . ALA A 1 88 ? 31.626 46.171 -28.169 1.00 50.62 88 ALA A C 1
ATOM 676 O O . ALA A 1 88 ? 30.734 46.443 -27.332 1.00 50.62 88 ALA A O 1
#

Mean predicted aligned error: 10.84 Å

Sequence (88 aa):
MEEAAMVVTSARGQAEELTLLGHDLRTPLTIINGYAQLLKSGELSPEQREQACELILQKCQELNALIRAFLEPRESALEPIAPVEQTA

Secondary structure (DSSP, 8-state):
-HHHHHHHHHHHHHHHHHHHHHHHHHHHHHHHHHHHHHHHHT-S-HHHHHHHHHHHHHHHHHHHHHHHHHHS----------------

Nearest PDB structures (foldseek):
  8vc9-assembly3_F  TM=7.787E-01  e=8.070E-02  Leptospira interrogans serovar Copenhageni
  1x4t-assembly1_A  TM=7.774E-01  e=1.618E+00  Mus musculus
  3q84-assembly2_H  TM=7.655E-01  e=3.708E+00  Homo sapiens

Radius of gyration: 22.84 Å; Cα contacts (8 Å, |Δi|>4): 30; chains: 1; bounding box: 44×54×58 Å

pLDDT: mean 83.37, std 18.05, range [44.41, 98.75]

Foldseek 3Di:
DVVVVVVVVVVVVLVVLVVVLVVQLVVLVVLLVVLVVVVVVVPDDPVSNVVSVVSNVVSVVVNVVSVCVSPDPPPDPPDPPPDDPDDD